Protein AF-A0A943LEY1-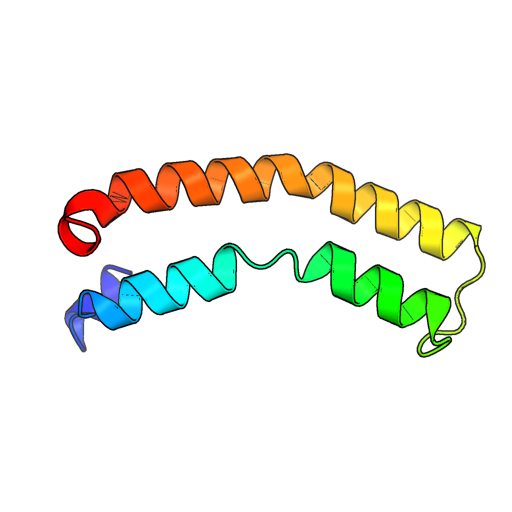F1 (afdb_monomer)

Solvent-accessible surface area (backbone atoms only — not comparable to full-atom values): 4546 Å² total; per-residue (Å²): 107,69,78,51,40,75,78,53,68,77,51,45,65,57,53,51,47,51,49,53,62,68,67,47,66,57,66,64,53,49,55,50,47,33,54,78,69,56,75,44,96,63,56,68,68,60,46,50,54,53,50,51,57,49,58,67,45,44,62,58,53,51,51,51,52,56,50,49,52,63,78,40,42,85,50,80,107

Foldseek 3Di:
DVVVCVVPNDALVNLVVVLVVLPPLCQLVVLVCCPVVVVDPDDPVRSVVSNVVSVVCVVVSVVVSVVSCVVCVVSVD

Secondary structure (DSSP, 8-state):
-HHHHTTSPPPHHHHHHHHHHHHS-HHHHHHHHHHHTTSS---HHHHHHHHHHHHHHHHHHHHHHHHHHHHTHHHH-

Radius of gyration: 16.74 Å; Cα contacts (8 Å, |Δi|>4): 33; chains: 1; bounding box: 39×25×42 Å

Sequence (77 aa):
INSYNEVQKLNKDEIKLIYSILSYPRDFITISRDYYYKQKKWDYEVFLSRLNDKINNEEYRRRFIEEFIIDMNEYFY

pLDDT: mean 93.5, std 3.76, range [75.62, 97.88]

Mean predicted aligned error: 3.65 Å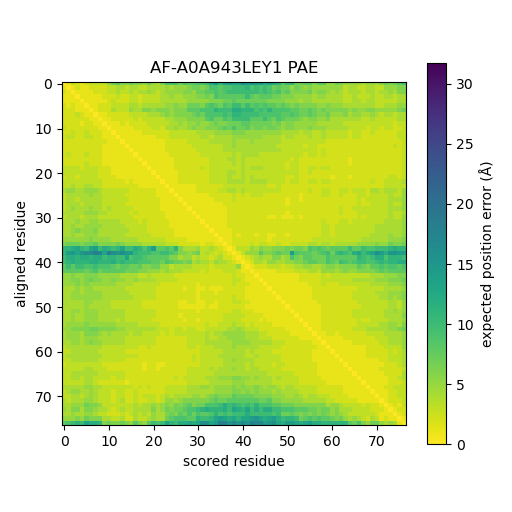

Structure (mmCIF, N/CA/C/O backbone):
data_AF-A0A943LEY1-F1
#
_entry.id   AF-A0A943LEY1-F1
#
loop_
_atom_site.group_PDB
_atom_site.id
_atom_site.type_symbol
_atom_site.label_atom_id
_atom_site.label_alt_id
_atom_site.label_comp_id
_atom_site.label_asym_id
_atom_site.label_entity_id
_atom_site.label_seq_id
_atom_site.pdbx_PDB_ins_code
_atom_site.Cartn_x
_atom_site.Cartn_y
_atom_site.Cartn_z
_atom_site.occupancy
_atom_site.B_iso_or_equiv
_atom_site.auth_seq_id
_atom_site.auth_comp_id
_atom_site.auth_asym_id
_atom_site.auth_atom_id
_atom_site.pdbx_PDB_model_num
ATOM 1 N N . ILE A 1 1 ? -14.347 4.319 5.256 1.00 84.81 1 ILE A N 1
ATOM 2 C CA . ILE A 1 1 ? -14.481 3.814 6.647 1.00 84.81 1 ILE A CA 1
ATOM 3 C C . ILE A 1 1 ? -15.888 4.043 7.185 1.00 84.81 1 ILE A C 1
ATOM 5 O O . ILE A 1 1 ? -16.513 3.067 7.568 1.00 84.81 1 ILE A O 1
ATOM 9 N N . ASN A 1 2 ? -16.422 5.267 7.129 1.00 89.31 2 ASN A N 1
ATOM 10 C CA . ASN A 1 2 ? -17.750 5.596 7.675 1.00 89.31 2 ASN A CA 1
ATOM 11 C C . ASN A 1 2 ? -18.872 4.666 7.184 1.00 89.31 2 ASN A C 1
ATOM 13 O O . ASN A 1 2 ? -19.509 4.021 8.005 1.00 89.31 2 ASN A O 1
ATOM 17 N N . SER A 1 3 ? -19.006 4.470 5.869 1.00 93.00 3 SER A N 1
ATOM 18 C CA . SER A 1 3 ? -20.026 3.568 5.308 1.00 93.00 3 SER A CA 1
ATOM 19 C C . SER A 1 3 ? -19.869 2.100 5.729 1.00 93.00 3 SER A C 1
ATOM 21 O O . SER A 1 3 ? -20.848 1.370 5.771 1.00 93.00 3 SER A O 1
ATOM 23 N N . TYR A 1 4 ? -18.651 1.642 6.048 1.00 91.25 4 TYR A N 1
ATOM 24 C CA . TYR A 1 4 ? -18.449 0.289 6.582 1.00 91.25 4 TYR A CA 1
ATOM 25 C C . TYR A 1 4 ? -18.885 0.219 8.050 1.00 91.25 4 TYR A C 1
ATOM 27 O O . TYR A 1 4 ? -19.592 -0.705 8.439 1.00 91.25 4 TYR A O 1
ATOM 35 N N . ASN A 1 5 ? -18.528 1.238 8.840 1.00 91.31 5 A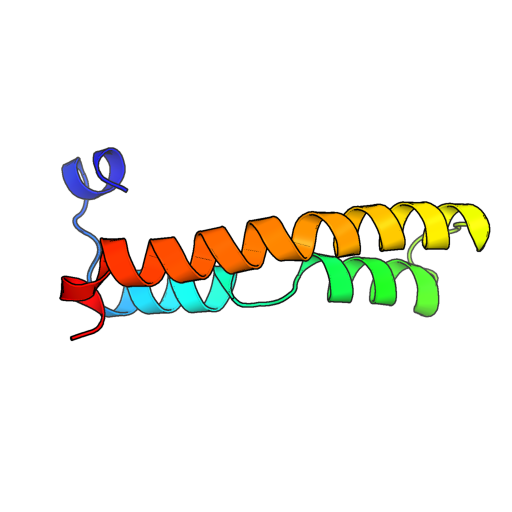SN A N 1
ATOM 36 C CA . ASN A 1 5 ? -18.898 1.338 10.252 1.00 91.31 5 ASN A CA 1
ATOM 37 C C . ASN A 1 5 ? -20.414 1.453 10.483 1.00 91.31 5 ASN A C 1
ATOM 39 O O . ASN A 1 5 ? -20.874 1.094 11.563 1.00 91.31 5 ASN A O 1
ATOM 43 N N . GLU A 1 6 ? -21.180 1.919 9.492 1.00 95.62 6 GLU A N 1
ATOM 44 C CA . GLU A 1 6 ? -22.652 1.903 9.510 1.00 95.62 6 GLU A CA 1
ATOM 45 C C . GLU A 1 6 ? -23.231 0.478 9.517 1.00 95.62 6 GLU A C 1
ATOM 47 O O . GLU A 1 6 ? -24.314 0.262 10.054 1.00 95.62 6 GLU A O 1
ATOM 52 N N . VAL A 1 7 ? -22.507 -0.497 8.954 1.00 96.31 7 VAL A N 1
ATOM 53 C CA . VAL A 1 7 ? -22.910 -1.912 8.914 1.00 96.31 7 VAL A CA 1
ATOM 54 C C . VAL A 1 7 ? -22.257 -2.695 10.052 1.00 96.31 7 VAL A C 1
ATOM 56 O O . VAL A 1 7 ? -22.936 -3.394 10.801 1.00 96.31 7 VAL A O 1
ATOM 59 N N . GLN A 1 8 ? -20.936 -2.573 10.193 1.00 94.25 8 GLN A N 1
ATOM 60 C CA . GLN A 1 8 ? -20.154 -3.222 11.239 1.00 94.25 8 GLN A CA 1
ATOM 61 C C . GLN A 1 8 ? -19.023 -2.296 11.676 1.00 94.25 8 GLN A C 1
ATOM 63 O O . GLN A 1 8 ? -18.093 -2.020 10.917 1.00 94.25 8 GLN A O 1
ATOM 68 N N . LYS A 1 9 ? -19.087 -1.829 12.924 1.00 93.81 9 LYS A N 1
ATOM 69 C CA . LYS A 1 9 ? -18.062 -0.944 13.475 1.00 93.81 9 LYS A CA 1
ATOM 70 C C . LYS A 1 9 ? -16.730 -1.684 13.593 1.00 93.81 9 LYS A C 1
ATOM 72 O O . LYS A 1 9 ? -16.649 -2.697 14.285 1.00 93.81 9 LYS A O 1
ATOM 77 N N . LEU A 1 10 ? -15.702 -1.144 12.945 1.00 93.00 10 LEU A N 1
ATOM 78 C CA . LEU A 1 10 ? -14.332 -1.627 13.061 1.00 93.00 10 LEU A CA 1
ATOM 79 C C . LEU A 1 10 ? -13.844 -1.466 14.500 1.00 93.00 10 LEU A C 1
ATOM 81 O O . LEU A 1 10 ? -14.059 -0.431 15.136 1.00 93.00 10 LEU A O 1
ATOM 85 N N 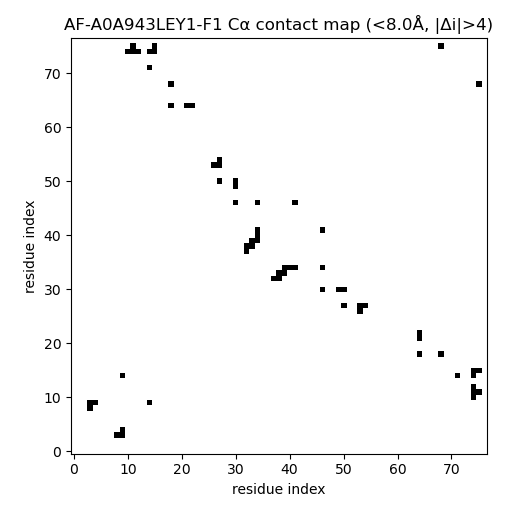. ASN A 1 11 ? -13.171 -2.488 15.009 1.00 93.81 11 ASN A N 1
ATOM 86 C CA . ASN A 1 11 ? -12.498 -2.437 16.297 1.00 93.81 11 ASN A CA 1
ATOM 87 C C . ASN A 1 11 ? -11.043 -1.942 16.157 1.00 93.81 11 ASN A C 1
ATOM 89 O O . ASN A 1 11 ? -10.516 -1.759 15.056 1.00 93.81 11 ASN A O 1
ATOM 93 N N . LYS A 1 12 ? -10.382 -1.707 17.299 1.00 93.94 12 LYS A N 1
ATOM 94 C CA . LYS A 1 12 ? -9.004 -1.190 17.339 1.00 93.94 12 LYS A CA 1
ATOM 95 C C . LYS A 1 12 ? -8.006 -2.111 16.626 1.00 93.94 12 LYS A C 1
ATOM 97 O O . LYS A 1 12 ? -7.115 -1.620 15.936 1.00 93.94 12 LYS A O 1
ATOM 102 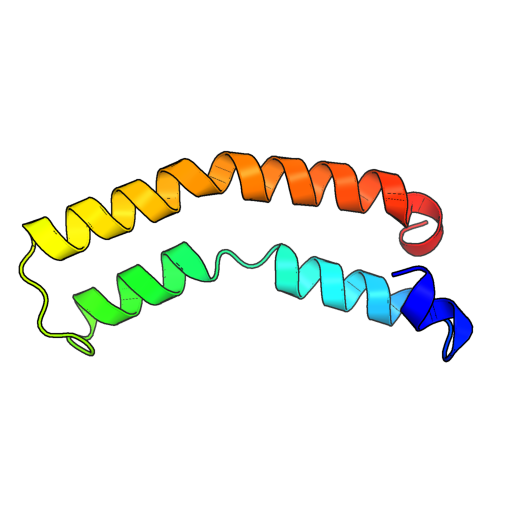N N . ASP A 1 13 ? -8.160 -3.425 16.758 1.00 94.69 13 ASP A N 1
ATOM 103 C CA . ASP A 1 13 ? -7.248 -4.398 16.151 1.00 94.69 13 ASP A CA 1
ATOM 104 C C . ASP A 1 13 ? -7.423 -4.466 14.629 1.00 94.69 13 ASP A C 1
ATOM 106 O O . ASP A 1 13 ? -6.435 -4.531 13.899 1.00 94.69 13 ASP A O 1
ATOM 110 N N . GLU A 1 14 ? -8.657 -4.357 14.132 1.00 94.69 14 GLU A N 1
ATOM 111 C CA . GLU A 1 14 ? -8.950 -4.284 12.697 1.00 94.69 14 GLU A CA 1
ATOM 112 C C . GLU A 1 14 ? -8.323 -3.037 12.057 1.00 94.69 14 GLU A C 1
ATOM 114 O O . GLU A 1 14 ? -7.689 -3.136 11.005 1.00 94.69 14 GLU A O 1
ATOM 119 N N . ILE A 1 15 ? -8.420 -1.870 12.705 1.00 94.50 15 ILE A N 1
ATOM 120 C CA . ILE A 1 15 ? -7.784 -0.636 12.216 1.00 94.50 15 ILE A CA 1
ATOM 121 C C . ILE A 1 15 ? -6.252 -0.753 12.221 1.00 94.50 15 ILE A C 1
ATOM 123 O O . ILE A 1 15 ? -5.602 -0.386 11.238 1.00 94.50 15 ILE A O 1
ATOM 127 N N . LYS A 1 16 ? -5.659 -1.329 13.275 1.00 93.56 16 LYS A N 1
ATOM 128 C CA . LYS A 1 16 ? -4.207 -1.584 13.348 1.00 93.56 16 LYS A CA 1
ATOM 129 C C . LYS A 1 16 ? -3.732 -2.576 12.284 1.00 93.56 16 LYS A C 1
ATOM 131 O O . LYS A 1 16 ? -2.639 -2.417 11.731 1.00 93.56 16 LYS A O 1
ATOM 136 N N . LEU A 1 17 ? -4.545 -3.581 11.961 1.00 95.12 17 LEU A N 1
ATOM 137 C CA . LEU A 1 17 ? -4.265 -4.521 10.879 1.00 95.12 17 LEU A CA 1
ATOM 138 C C . LEU A 1 17 ? -4.304 -3.821 9.516 1.00 95.12 17 LEU A C 1
ATOM 140 O O . LEU A 1 17 ? -3.368 -3.974 8.732 1.00 95.12 17 LEU A O 1
ATOM 144 N N . ILE A 1 18 ? -5.338 -3.017 9.250 1.00 94.69 18 ILE A N 1
ATOM 145 C CA . ILE A 1 18 ? -5.438 -2.207 8.025 1.00 94.69 18 ILE A CA 1
ATOM 146 C C . ILE A 1 18 ? -4.204 -1.312 7.885 1.00 94.69 18 ILE A C 1
ATOM 148 O O . ILE A 1 18 ? -3.559 -1.317 6.838 1.00 94.69 18 ILE A O 1
ATOM 152 N N . TYR A 1 19 ? -3.821 -0.613 8.953 1.00 94.19 19 TYR A N 1
ATOM 153 C CA . TYR A 1 19 ? -2.615 0.210 8.975 1.00 94.19 19 TYR A CA 1
ATOM 154 C C . TYR A 1 19 ? -1.350 -0.589 8.648 1.00 94.19 19 TYR A C 1
ATOM 156 O O . TYR A 1 19 ? -0.532 -0.151 7.840 1.00 94.19 19 TYR A O 1
ATOM 164 N N . SER A 1 20 ? -1.203 -1.786 9.217 1.00 94.38 20 SER A N 1
ATOM 165 C CA . SER A 1 20 ? -0.057 -2.664 8.954 1.00 94.38 20 SER A CA 1
ATOM 166 C C . SER A 1 20 ? 0.004 -3.092 7.481 1.00 94.38 20 SER A C 1
ATOM 168 O O . SER A 1 20 ? 1.079 -3.110 6.879 1.00 94.38 20 SER A O 1
ATOM 170 N N . ILE A 1 21 ? -1.153 -3.376 6.869 1.00 94.88 21 ILE A N 1
ATOM 171 C CA . ILE A 1 21 ? -1.270 -3.713 5.442 1.00 94.88 21 ILE A CA 1
ATOM 172 C C . ILE A 1 21 ? -0.911 -2.512 4.557 1.00 94.88 21 ILE A C 1
ATOM 174 O O . ILE A 1 21 ? -0.188 -2.686 3.576 1.00 94.88 21 ILE A O 1
ATOM 178 N N . LEU A 1 22 ? -1.392 -1.311 4.892 1.00 94.38 22 LEU A N 1
ATOM 179 C CA . LEU A 1 22 ? -1.102 -0.072 4.157 1.00 94.38 22 LEU A CA 1
ATOM 180 C C . LEU A 1 22 ? 0.371 0.347 4.281 1.00 94.38 22 LEU A C 1
ATOM 182 O O . LEU A 1 22 ? 0.968 0.831 3.317 1.00 94.38 22 LEU A O 1
ATOM 186 N N .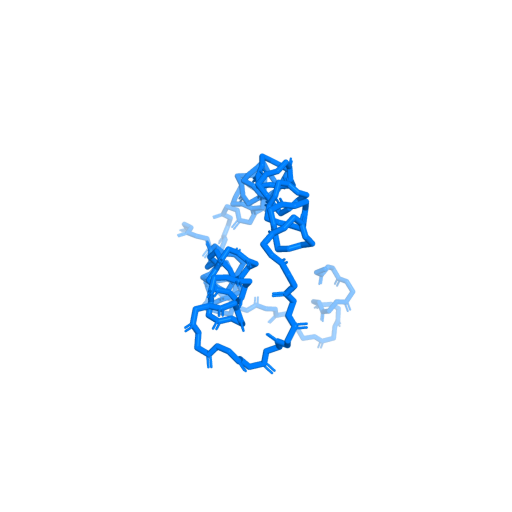 SER A 1 23 ? 0.966 0.126 5.455 1.00 93.00 23 SER A N 1
ATOM 187 C CA . SER A 1 23 ? 2.361 0.463 5.760 1.00 93.00 23 SER A CA 1
ATOM 188 C C . SER A 1 23 ? 3.359 -0.380 4.978 1.00 93.00 23 SER A C 1
ATOM 190 O O . SER A 1 23 ? 4.446 0.103 4.655 1.00 93.00 23 SER A O 1
ATOM 192 N N . TYR A 1 24 ? 2.992 -1.612 4.627 1.00 94.38 24 TYR A N 1
ATOM 193 C CA . TYR A 1 24 ? 3.851 -2.502 3.860 1.00 94.38 24 TYR A CA 1
ATOM 194 C C . TYR A 1 24 ? 4.160 -1.928 2.457 1.00 94.38 24 TYR A C 1
ATOM 196 O O . TYR A 1 24 ? 3.228 -1.635 1.701 1.00 94.38 24 TYR A O 1
ATOM 204 N N . PRO A 1 25 ? 5.443 -1.813 2.047 1.00 92.81 25 PRO A N 1
ATOM 205 C CA . PRO A 1 25 ? 5.849 -1.226 0.764 1.00 92.81 25 PRO A CA 1
ATOM 206 C C . PRO A 1 25 ? 5.645 -2.207 -0.406 1.00 92.81 25 PRO A C 1
ATOM 208 O O . PRO A 1 25 ? 6.581 -2.603 -1.107 1.00 92.81 25 PRO A O 1
ATOM 211 N N . ARG A 1 26 ? 4.393 -2.636 -0.613 1.00 94.62 26 ARG A N 1
ATOM 212 C CA . ARG A 1 26 ? 4.009 -3.684 -1.569 1.00 94.62 26 ARG A CA 1
ATOM 213 C C . ARG A 1 26 ? 4.503 -3.400 -2.979 1.00 94.62 26 ARG A C 1
ATOM 215 O O . ARG A 1 26 ? 4.979 -4.323 -3.637 1.00 94.62 26 ARG A O 1
ATOM 222 N N . ASP A 1 27 ? 4.378 -2.161 -3.437 1.00 94.56 27 ASP A N 1
ATOM 223 C CA . ASP A 1 27 ? 4.710 -1.775 -4.807 1.00 94.56 27 ASP A CA 1
ATOM 224 C C . ASP A 1 27 ? 6.197 -1.980 -5.108 1.00 94.56 27 ASP A C 1
ATOM 226 O O . ASP A 1 27 ? 6.532 -2.641 -6.093 1.00 94.56 27 ASP A O 1
ATOM 230 N N . PHE A 1 28 ? 7.075 -1.511 -4.215 1.00 94.75 28 PHE A N 1
ATOM 231 C CA . PHE A 1 28 ? 8.523 -1.686 -4.336 1.00 94.75 28 PHE A CA 1
ATOM 232 C C . PHE A 1 28 ? 8.932 -3.164 -4.291 1.00 94.75 28 PHE A C 1
ATOM 234 O O . PHE A 1 28 ? 9.714 -3.629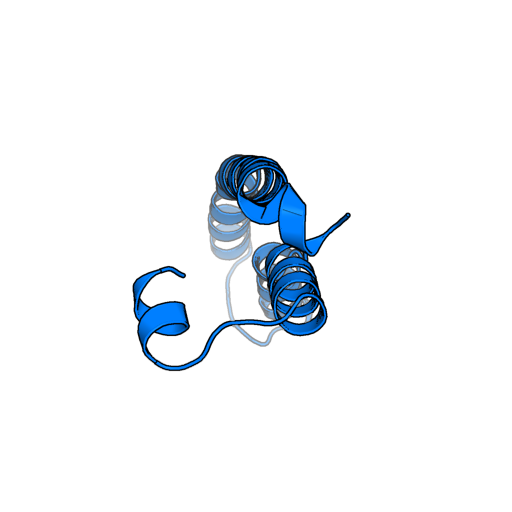 -5.126 1.00 94.75 28 PHE A O 1
ATOM 241 N N . ILE A 1 29 ? 8.376 -3.933 -3.349 1.00 95.38 29 ILE A N 1
ATOM 242 C CA . ILE A 1 29 ? 8.692 -5.362 -3.227 1.00 95.38 29 ILE A CA 1
ATOM 243 C C . ILE A 1 29 ? 8.210 -6.136 -4.455 1.00 95.38 29 ILE A C 1
ATOM 245 O O . ILE A 1 29 ? 8.943 -6.967 -4.991 1.00 95.38 29 ILE A O 1
ATOM 249 N N . THR A 1 30 ? 6.994 -5.857 -4.925 1.00 95.62 30 THR A N 1
ATOM 250 C CA . THR A 1 30 ? 6.389 -6.580 -6.050 1.00 95.62 30 THR A CA 1
ATOM 251 C C . THR A 1 30 ? 7.161 -6.329 -7.335 1.00 95.62 30 THR A C 1
ATOM 253 O O . THR A 1 30 ? 7.516 -7.288 -8.011 1.00 95.62 30 THR A O 1
ATOM 256 N N . ILE A 1 31 ? 7.481 -5.071 -7.658 1.00 96.19 31 ILE A N 1
ATOM 257 C CA . ILE A 1 31 ? 8.200 -4.768 -8.899 1.00 96.19 31 ILE A CA 1
ATOM 258 C C . ILE A 1 31 ? 9.628 -5.328 -8.892 1.00 96.19 31 ILE A C 1
ATOM 260 O O . ILE A 1 31 ? 10.078 -5.879 -9.898 1.00 96.19 31 ILE A O 1
ATOM 264 N N . SER A 1 32 ? 10.311 -5.259 -7.746 1.00 95.25 32 SER A N 1
ATOM 265 C CA . SER A 1 32 ? 11.647 -5.836 -7.581 1.00 95.25 32 SER A CA 1
ATOM 266 C C . SER A 1 32 ? 11.605 -7.351 -7.768 1.00 95.25 32 SER A C 1
ATOM 268 O O . SER A 1 32 ? 12.392 -7.910 -8.530 1.00 95.25 32 SER A O 1
ATOM 270 N N . ARG A 1 33 ? 10.641 -8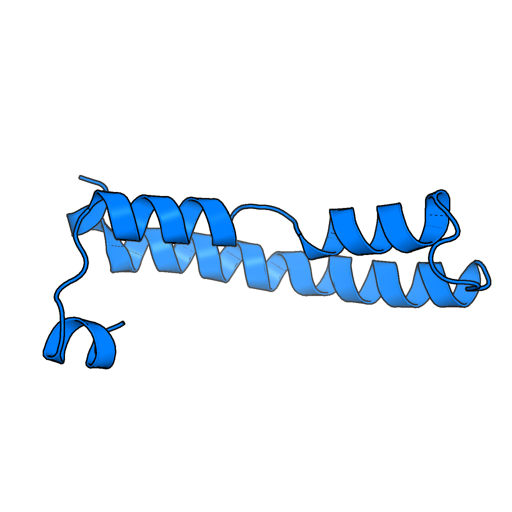.027 -7.130 1.00 96.12 33 ARG A N 1
ATOM 271 C CA . ARG A 1 33 ? 10.448 -9.473 -7.275 1.00 96.12 33 ARG A CA 1
ATOM 272 C C . ARG A 1 33 ? 10.122 -9.859 -8.716 1.00 96.12 33 ARG A C 1
ATOM 274 O O . ARG A 1 33 ? 10.712 -10.804 -9.233 1.00 96.12 33 ARG A O 1
ATOM 281 N N . ASP A 1 34 ? 9.211 -9.133 -9.359 1.00 96.12 34 ASP A N 1
ATOM 282 C CA . ASP A 1 34 ? 8.776 -9.411 -10.728 1.00 96.12 34 ASP A CA 1
ATOM 283 C C . ASP A 1 34 ? 9.953 -9.388 -11.714 1.00 96.12 34 ASP A C 1
ATOM 285 O O . ASP A 1 34 ? 10.043 -10.259 -12.586 1.00 96.12 34 ASP A O 1
ATOM 289 N N . TYR A 1 35 ? 10.863 -8.421 -11.548 1.00 96.62 35 TYR A N 1
ATOM 290 C CA . TYR A 1 35 ? 12.047 -8.258 -12.387 1.00 96.62 35 TYR A CA 1
ATOM 291 C C . TYR A 1 35 ? 13.155 -9.262 -12.046 1.00 96.62 35 TYR A C 1
ATOM 293 O O . TYR A 1 35 ? 13.559 -10.053 -12.900 1.00 96.62 35 TYR A O 1
ATOM 301 N N . TYR A 1 36 ? 13.624 -9.297 -10.793 1.00 95.81 36 TYR A N 1
ATOM 302 C CA . TYR A 1 36 ? 14.786 -10.111 -10.418 1.00 95.81 36 TYR A CA 1
ATOM 303 C C . TYR A 1 36 ? 14.509 -11.616 -10.440 1.00 95.81 36 TYR A C 1
ATOM 305 O O . TYR A 1 36 ? 15.407 -12.395 -10.755 1.00 95.81 36 TYR A O 1
ATOM 313 N N . TYR A 1 37 ? 13.274 -12.045 -10.168 1.00 96.19 37 TYR A N 1
ATOM 314 C CA . TYR A 1 37 ? 12.888 -13.455 -10.304 1.00 96.19 37 TYR A CA 1
ATOM 315 C C . TYR A 1 37 ? 12.388 -13.805 -11.706 1.00 96.19 37 TYR A C 1
ATOM 317 O O . TYR A 1 37 ? 11.908 -14.918 -11.917 1.00 96.19 37 TYR A O 1
ATOM 325 N N . LYS A 1 38 ? 12.503 -12.883 -12.674 1.00 89.88 38 LYS A N 1
ATOM 326 C CA . LYS A 1 38 ? 12.087 -13.084 -14.070 1.00 89.88 38 LYS A CA 1
ATOM 327 C C . LYS A 1 38 ? 10.634 -13.564 -14.197 1.00 89.88 38 LYS A C 1
ATOM 329 O O . LYS A 1 38 ? 10.295 -14.274 -15.143 1.00 89.88 38 LYS A O 1
ATOM 334 N N . GLN A 1 39 ? 9.763 -13.168 -13.260 1.00 89.31 39 GLN A N 1
ATOM 335 C CA . GLN A 1 39 ? 8.326 -13.473 -13.322 1.00 89.31 39 GLN A CA 1
ATOM 336 C C . GLN A 1 39 ? 7.675 -12.734 -14.494 1.00 89.31 39 GLN A C 1
ATOM 338 O O . GLN A 1 39 ? 6.666 -13.181 -15.038 1.00 89.31 39 GLN A O 1
ATOM 343 N N . LYS A 1 40 ? 8.279 -11.614 -14.909 1.00 85.44 40 LYS A N 1
ATOM 344 C CA . LYS A 1 40 ? 7.911 -10.860 -16.104 1.00 85.44 40 LYS A CA 1
ATOM 345 C C . LYS A 1 40 ? 9.146 -10.649 -16.978 1.00 85.44 40 LYS A C 1
ATOM 347 O O . LYS A 1 40 ? 10.230 -10.361 -16.483 1.00 85.44 40 LYS A O 1
ATOM 352 N N . LYS A 1 41 ? 8.980 -10.805 -18.294 1.00 91.00 41 LYS A N 1
ATOM 353 C CA . LYS A 1 41 ? 10.050 -10.627 -19.289 1.00 91.00 41 LYS A CA 1
ATOM 354 C C . 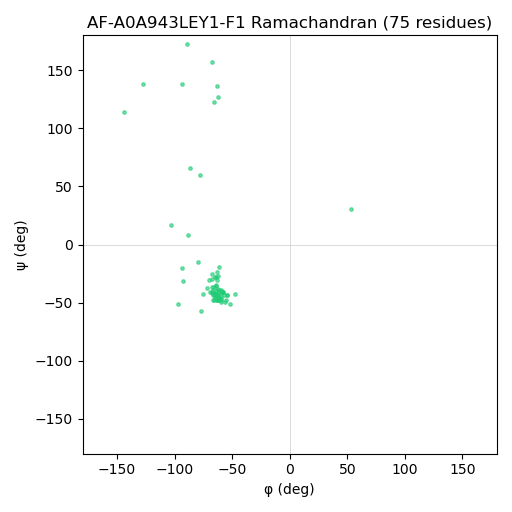LYS A 1 41 ? 10.148 -9.157 -19.701 1.00 91.00 41 LYS A C 1
ATOM 356 O O . LYS A 1 41 ? 9.771 -8.805 -20.813 1.00 91.00 41 LYS A O 1
ATOM 361 N N . TRP A 1 42 ? 10.539 -8.295 -18.768 1.00 93.69 42 TRP A N 1
ATOM 362 C CA . TRP A 1 42 ? 10.783 -6.884 -19.060 1.00 93.69 42 TRP A CA 1
ATOM 363 C C . TRP A 1 42 ? 12.251 -6.656 -19.372 1.00 93.69 42 TRP A C 1
ATOM 365 O O . TRP A 1 42 ? 13.118 -7.159 -18.657 1.00 93.69 42 TRP A O 1
ATOM 375 N N . ASP A 1 43 ? 12.509 -5.845 -20.390 1.00 95.56 43 ASP A N 1
ATOM 376 C CA . ASP A 1 43 ? 13.824 -5.248 -20.564 1.00 95.56 43 ASP A CA 1
ATOM 377 C C . ASP A 1 43 ? 14.098 -4.251 -19.434 1.00 95.56 43 ASP A C 1
ATOM 379 O O . ASP A 1 43 ? 13.173 -3.716 -18.807 1.00 95.56 43 ASP A O 1
ATOM 383 N N . TYR A 1 44 ? 15.380 -3.997 -19.177 1.00 96.00 44 TYR A N 1
ATOM 384 C CA . TYR A 1 44 ? 15.820 -3.154 -18.068 1.00 96.00 44 TYR A CA 1
ATOM 385 C C . TYR A 1 44 ? 15.174 -1.763 -18.086 1.00 96.00 44 TYR A C 1
ATOM 387 O O . TYR A 1 44 ? 14.676 -1.319 -17.058 1.00 96.00 44 TYR A O 1
ATOM 395 N N . GLU A 1 45 ? 15.087 -1.117 -19.250 1.00 97.62 45 GLU A N 1
ATOM 396 C CA . GLU A 1 45 ? 14.484 0.218 -19.386 1.00 97.62 45 GLU A CA 1
ATOM 397 C C . GLU A 1 45 ? 12.998 0.233 -18.999 1.00 97.62 45 GLU A C 1
ATOM 399 O O . GLU A 1 45 ? 12.517 1.152 -18.333 1.00 97.62 45 GLU A O 1
ATOM 404 N N . VAL A 1 46 ? 12.265 -0.828 -19.352 1.00 96.69 46 VAL A N 1
ATOM 405 C CA . VAL A 1 46 ? 10.850 -0.979 -18.989 1.00 96.69 46 VAL A CA 1
ATOM 406 C C . VAL A 1 46 ? 10.704 -1.176 -17.482 1.00 96.69 46 VAL A C 1
ATOM 408 O O . VAL A 1 46 ? 9.799 -0.608 -16.870 1.00 96.69 46 VAL A O 1
ATOM 411 N N . PHE A 1 47 ? 11.585 -1.971 -16.874 1.00 97.12 47 PHE A N 1
ATOM 412 C CA . PHE A 1 47 ? 11.629 -2.126 -15.424 1.00 97.12 47 PHE A CA 1
ATOM 413 C C . PHE A 1 47 ? 11.964 -0.805 -14.724 1.00 97.12 47 PHE A C 1
ATOM 415 O O . PHE A 1 47 ? 11.249 -0.420 -13.801 1.00 97.12 47 PHE A O 1
ATOM 422 N N . LEU A 1 48 ? 12.998 -0.100 -15.184 1.00 97.88 48 LEU A N 1
ATOM 423 C CA . LEU A 1 48 ? 13.477 1.143 -14.590 1.00 97.88 48 LEU A CA 1
ATOM 424 C C . LEU A 1 48 ? 12.407 2.235 -14.634 1.00 97.88 48 LEU A C 1
ATOM 426 O O . LEU A 1 48 ? 12.137 2.864 -13.614 1.00 97.88 48 LEU A O 1
ATOM 430 N N . SER A 1 49 ? 11.745 2.413 -15.781 1.00 97.81 49 SER A N 1
ATOM 431 C CA . SER A 1 49 ? 10.624 3.350 -15.914 1.00 97.81 49 SER A CA 1
ATOM 432 C C . SER A 1 49 ? 9.518 3.044 -14.901 1.00 97.81 49 SER A C 1
ATOM 434 O O . SER A 1 49 ? 9.117 3.926 -14.146 1.00 97.81 49 SER A O 1
ATOM 436 N N . ARG A 1 50 ? 9.090 1.780 -14.801 1.00 96.56 50 ARG A N 1
ATOM 437 C CA . ARG A 1 50 ? 8.043 1.370 -13.852 1.00 96.56 50 ARG A CA 1
ATOM 438 C C . ARG A 1 50 ? 8.478 1.525 -12.398 1.00 96.56 50 ARG A C 1
ATOM 440 O O . ARG A 1 50 ? 7.653 1.860 -11.553 1.00 96.56 50 ARG A O 1
ATOM 447 N N . LEU A 1 51 ? 9.745 1.255 -12.084 1.00 97.31 51 LEU A N 1
ATOM 448 C CA . LEU A 1 51 ? 10.285 1.425 -10.737 1.00 97.31 51 LEU A CA 1
ATOM 449 C C . LEU A 1 51 ? 10.267 2.895 -10.334 1.00 97.31 51 LEU A C 1
ATOM 451 O O . LEU A 1 51 ? 9.810 3.207 -9.237 1.00 97.31 51 LEU A O 1
ATOM 455 N N . ASN A 1 52 ? 10.688 3.785 -11.232 1.00 97.12 52 ASN A N 1
ATOM 456 C CA . ASN A 1 52 ? 10.637 5.223 -10.997 1.00 97.12 52 ASN A CA 1
ATOM 457 C C . ASN A 1 52 ? 9.202 5.700 -10.756 1.00 97.12 52 ASN A C 1
ATOM 459 O O . ASN A 1 52 ? 8.974 6.438 -9.802 1.00 97.12 52 ASN A O 1
ATOM 463 N N . ASP A 1 53 ? 8.221 5.211 -11.520 1.00 96.19 53 ASP A N 1
ATOM 464 C CA . ASP A 1 53 ? 6.808 5.534 -11.276 1.00 96.19 53 ASP A CA 1
ATOM 465 C C . ASP A 1 53 ? 6.357 5.114 -9.866 1.00 96.19 53 ASP A C 1
ATOM 467 O O . ASP A 1 53 ? 5.653 5.859 -9.181 1.00 96.19 53 ASP A O 1
ATOM 471 N N . LYS A 1 54 ? 6.787 3.933 -9.395 1.00 95.75 54 LYS A N 1
ATOM 472 C CA . LYS A 1 54 ? 6.481 3.456 -8.036 1.00 95.75 54 LYS A CA 1
ATOM 473 C C . LYS A 1 54 ? 7.167 4.281 -6.951 1.00 95.75 54 LYS A C 1
ATOM 475 O O . LYS A 1 54 ? 6.523 4.593 -5.953 1.00 95.75 54 LYS A O 1
ATOM 480 N N . ILE A 1 55 ? 8.430 4.652 -7.149 1.00 95.06 55 ILE A N 1
ATOM 481 C CA . ILE A 1 55 ? 9.186 5.500 -6.216 1.00 95.06 55 ILE A CA 1
ATOM 482 C C . ILE A 1 55 ? 8.560 6.895 -6.135 1.00 95.06 55 ILE A C 1
ATOM 484 O O . ILE A 1 55 ? 8.366 7.412 -5.041 1.00 95.06 55 ILE A O 1
ATOM 488 N N . ASN A 1 56 ? 8.165 7.479 -7.265 1.00 94.19 56 ASN A N 1
ATOM 489 C CA . ASN A 1 56 ? 7.525 8.795 -7.296 1.00 94.19 56 ASN A CA 1
ATOM 490 C C . ASN A 1 56 ? 6.179 8.807 -6.549 1.00 94.19 56 ASN A C 1
ATOM 492 O O . ASN A 1 56 ? 5.798 9.820 -5.966 1.00 94.19 56 ASN A O 1
ATOM 496 N N . ASN A 1 57 ? 5.464 7.678 -6.522 1.00 92.94 57 ASN A N 1
ATOM 497 C CA . ASN A 1 57 ? 4.218 7.543 -5.767 1.00 92.94 57 ASN A CA 1
ATOM 498 C C . ASN A 1 57 ? 4.429 7.298 -4.256 1.00 92.94 57 ASN A C 1
ATOM 500 O O . ASN A 1 57 ? 3.496 7.446 -3.465 1.00 92.94 57 ASN A O 1
ATOM 504 N N . GLU A 1 58 ? 5.638 6.930 -3.830 1.00 93.31 58 GLU A N 1
ATOM 505 C CA . GLU A 1 58 ? 5.929 6.565 -2.440 1.00 93.31 58 GLU A CA 1
ATOM 506 C C . GLU A 1 58 ? 5.721 7.737 -1.473 1.00 93.31 58 GLU A C 1
ATOM 508 O O . GLU A 1 58 ? 5.226 7.548 -0.362 1.00 93.31 58 GLU A O 1
ATOM 513 N N . GLU A 1 59 ? 6.014 8.965 -1.905 1.00 92.81 59 GLU A N 1
ATOM 514 C CA . GLU A 1 59 ? 5.777 10.157 -1.088 1.00 92.81 59 GLU A CA 1
ATOM 515 C C . GLU A 1 59 ? 4.283 10.372 -0.803 1.00 92.81 59 GLU A C 1
ATOM 517 O O . GLU A 1 59 ? 3.902 10.721 0.316 1.00 92.81 59 GLU A O 1
ATOM 522 N N . TYR A 1 60 ? 3.420 10.134 -1.793 1.00 93.88 60 TYR A N 1
ATOM 523 C CA . TYR A 1 60 ? 1.968 10.217 -1.621 1.00 93.88 60 TYR A CA 1
ATOM 524 C C . TYR A 1 60 ? 1.461 9.132 -0.674 1.00 93.88 60 TYR A C 1
ATOM 526 O O . TYR A 1 60 ? 0.667 9.423 0.218 1.00 93.88 60 TYR A O 1
ATOM 534 N N . ARG A 1 61 ? 1.965 7.899 -0.815 1.00 94.44 61 ARG A N 1
ATOM 535 C CA . ARG A 1 61 ? 1.632 6.795 0.094 1.00 94.44 61 ARG A CA 1
ATOM 536 C C . ARG A 1 61 ? 2.030 7.124 1.532 1.00 94.44 61 ARG A C 1
ATOM 538 O O . ARG A 1 61 ? 1.227 6.930 2.439 1.00 94.44 61 ARG A O 1
ATOM 545 N N . ARG A 1 62 ? 3.250 7.630 1.740 1.00 94.12 62 ARG A N 1
ATOM 546 C CA . ARG A 1 62 ? 3.754 7.998 3.068 1.00 94.12 62 ARG A CA 1
ATOM 547 C C . ARG A 1 62 ? 2.876 9.061 3.723 1.00 94.12 62 ARG A C 1
ATOM 549 O O . ARG A 1 62 ? 2.438 8.848 4.847 1.00 94.12 62 ARG A O 1
ATOM 556 N N . ARG A 1 63 ? 2.566 10.146 3.004 1.00 96.19 63 ARG A N 1
ATOM 557 C CA . ARG A 1 63 ? 1.683 11.214 3.505 1.00 96.19 63 ARG A CA 1
ATOM 558 C C . ARG A 1 63 ? 0.293 10.695 3.856 1.00 96.19 63 ARG A C 1
ATOM 560 O O . ARG A 1 63 ? -0.191 10.960 4.946 1.00 96.19 63 ARG A O 1
ATOM 567 N N . PHE A 1 64 ? -0.298 9.877 2.986 1.00 95.44 64 PHE A N 1
ATOM 568 C CA . PHE A 1 64 ? -1.592 9.253 3.258 1.00 95.44 64 PHE A CA 1
ATOM 569 C C . PHE A 1 64 ? -1.579 8.415 4.545 1.00 95.44 64 PHE A C 1
ATOM 571 O O . PHE A 1 64 ? -2.531 8.451 5.313 1.00 95.44 64 PHE A O 1
ATOM 578 N N . ILE A 1 65 ? -0.510 7.655 4.797 1.00 95.12 65 ILE A N 1
ATOM 579 C CA . ILE A 1 65 ? -0.394 6.835 6.011 1.00 95.12 65 ILE A CA 1
ATOM 580 C C . ILE A 1 65 ? -0.237 7.711 7.258 1.00 95.12 65 ILE A C 1
ATOM 582 O O . ILE A 1 65 ? -0.849 7.413 8.280 1.00 95.12 65 ILE A O 1
ATOM 586 N N . GLU A 1 66 ? 0.558 8.780 7.180 1.00 94.31 66 GLU A N 1
ATOM 587 C CA . GLU A 1 66 ? 0.712 9.755 8.267 1.00 94.31 66 GLU A CA 1
ATOM 588 C C . GLU A 1 66 ? -0.642 10.400 8.622 1.00 94.31 66 GLU A C 1
ATOM 590 O O . GLU A 1 66 ? -1.032 10.404 9.790 1.00 94.31 66 GLU A O 1
ATOM 595 N N . GLU A 1 67 ? -1.398 10.851 7.617 1.00 95.50 67 GLU A N 1
ATOM 596 C CA . GLU A 1 67 ? -2.756 11.391 7.777 1.00 95.50 67 GLU A CA 1
ATOM 597 C C . GLU A 1 67 ? -3.726 10.341 8.340 1.00 95.50 67 GLU A C 1
ATOM 599 O O . GLU A 1 67 ? -4.469 10.618 9.279 1.00 95.50 67 GLU A O 1
ATOM 604 N N . PHE A 1 68 ? -3.659 9.101 7.850 1.00 93.81 68 PHE A N 1
ATOM 605 C CA . PHE A 1 68 ? -4.507 8.007 8.322 1.00 93.81 68 PHE A CA 1
ATOM 606 C C . PHE A 1 68 ? -4.331 7.722 9.820 1.00 93.81 68 PHE A C 1
ATOM 608 O O . PHE A 1 68 ? -5.314 7.456 10.509 1.00 93.81 68 PHE A O 1
ATOM 615 N N . ILE A 1 69 ? -3.099 7.764 10.344 1.00 92.25 69 ILE A N 1
ATOM 616 C CA . ILE A 1 69 ? -2.849 7.572 11.784 1.00 92.25 69 ILE A CA 1
ATOM 617 C C . ILE A 1 69 ? -3.505 8.693 12.595 1.00 92.25 69 ILE A C 1
ATOM 619 O O . ILE A 1 69 ? -4.110 8.417 13.632 1.00 92.25 69 ILE A O 1
ATOM 623 N N . ILE A 1 70 ? -3.394 9.938 12.123 1.00 92.94 70 ILE A N 1
ATOM 624 C CA . ILE A 1 70 ? -3.981 11.112 12.780 1.00 92.94 70 ILE A CA 1
ATOM 625 C C . ILE A 1 70 ? -5.508 10.985 12.815 1.00 92.94 70 ILE A C 1
ATOM 627 O O . ILE A 1 70 ? -6.108 11.126 13.881 1.00 92.94 70 ILE A O 1
ATOM 631 N N . ASP A 1 71 ? -6.129 10.637 11.688 1.00 91.94 71 ASP A N 1
ATOM 632 C CA . ASP A 1 71 ? -7.584 10.472 11.578 1.00 91.94 71 ASP A CA 1
ATOM 633 C C . ASP A 1 71 ? -8.122 9.321 12.442 1.00 91.94 71 ASP A C 1
ATOM 635 O O . ASP A 1 71 ? -9.274 9.335 12.876 1.00 91.94 71 ASP A O 1
ATOM 639 N N . MET A 1 72 ? -7.290 8.312 12.703 1.00 90.12 72 MET A N 1
ATOM 640 C CA . MET A 1 72 ? -7.657 7.108 13.450 1.00 90.12 72 MET A CA 1
ATOM 641 C C . MET A 1 72 ? -7.132 7.107 14.889 1.00 90.12 72 MET A C 1
ATOM 643 O O . MET A 1 72 ? -7.114 6.050 15.520 1.00 90.12 72 MET A O 1
ATOM 647 N N . ASN A 1 73 ? -6.725 8.260 15.430 1.00 89.50 73 ASN A N 1
ATOM 648 C CA . ASN A 1 73 ? -6.071 8.389 16.738 1.00 89.50 73 ASN A CA 1
ATOM 649 C C . ASN A 1 73 ? -6.783 7.611 17.870 1.00 89.50 73 ASN A C 1
ATOM 651 O O . ASN A 1 73 ? -6.141 6.879 18.621 1.00 89.50 73 ASN A O 1
ATOM 655 N N . GLU A 1 74 ? -8.120 7.668 17.923 1.00 87.31 74 GLU A N 1
ATOM 656 C CA . GLU A 1 74 ? -8.962 6.962 18.913 1.00 87.31 74 GLU A CA 1
ATOM 657 C C . GLU A 1 74 ? -8.852 5.421 18.872 1.00 87.31 74 GLU A C 1
ATOM 659 O O . GLU A 1 74 ? -9.235 4.726 19.819 1.00 87.31 74 GLU A O 1
ATOM 664 N N . TYR A 1 75 ? -8.362 4.857 17.765 1.00 84.81 75 TYR A N 1
ATOM 665 C CA . TYR A 1 75 ? -8.146 3.418 17.600 1.00 84.81 75 TYR A CA 1
ATOM 666 C C . TYR A 1 75 ? -6.722 2.986 17.969 1.00 84.81 75 TYR A C 1
ATOM 668 O O . TYR A 1 75 ? -6.490 1.806 18.253 1.00 84.81 75 TYR A O 1
ATOM 676 N N . PHE A 1 76 ? -5.770 3.921 17.985 1.00 80.31 76 PHE A N 1
ATOM 677 C CA . PHE A 1 76 ? -4.373 3.650 18.325 1.00 80.31 76 PHE A CA 1
ATOM 678 C C . PHE A 1 76 ? -4.067 3.872 19.809 1.00 80.31 76 PHE A C 1
ATOM 680 O O . PHE A 1 76 ? -3.260 3.115 20.358 1.00 80.31 76 PHE A O 1
ATOM 687 N N . TYR A 1 77 ? -4.765 4.812 20.451 1.00 75.62 77 TYR A N 1
ATOM 688 C CA . TYR A 1 77 ? -4.657 5.152 21.876 1.00 75.62 77 TYR A CA 1
ATOM 689 C C . TYR A 1 77 ? -6.002 4.966 22.590 1.00 75.62 77 TYR A C 1
ATOM 691 O O . TYR A 1 77 ? -5.999 4.687 23.806 1.00 75.62 77 TYR A O 1
#